Protein AF-A0A3C1KNE6-F1 (afdb_monomer_lite)

Structure (mmCIF, N/CA/C/O backbone):
data_AF-A0A3C1KNE6-F1
#
_entry.id   AF-A0A3C1KNE6-F1
#
loop_
_atom_site.group_PDB
_atom_site.id
_atom_site.type_symbol
_atom_site.label_atom_id
_atom_site.label_alt_id
_atom_site.label_comp_id
_atom_site.label_asym_id
_atom_site.label_entity_id
_atom_site.label_seq_id
_atom_site.pdbx_PDB_ins_code
_atom_site.Cartn_x
_atom_site.Cartn_y
_atom_site.Cartn_z
_atom_site.occupancy
_atom_site.B_iso_or_equiv
_atom_site.auth_seq_id
_atom_site.auth_comp_id
_atom_site.auth_asym_id
_atom_site.auth_atom_id
_atom_site.pdbx_PDB_model_num
ATOM 1 N N . PHE A 1 1 ? -0.617 -6.720 -4.533 1.00 91.00 1 PHE A N 1
ATOM 2 C CA . PHE A 1 1 ? -0.085 -5.453 -5.061 1.00 91.00 1 PHE A CA 1
ATOM 3 C C . PHE A 1 1 ? 1.330 -5.255 -4.535 1.00 91.00 1 PHE A C 1
ATOM 5 O O . PHE A 1 1 ? 1.486 -5.232 -3.316 1.00 91.00 1 PHE A O 1
ATOM 12 N N . PRO A 1 2 ? 2.344 -5.173 -5.408 1.00 94.25 2 PRO A N 1
ATOM 13 C CA . PRO A 1 2 ? 3.683 -4.692 -5.062 1.00 94.25 2 PRO A CA 1
ATOM 14 C C . PRO A 1 2 ? 3.650 -3.250 -4.533 1.00 94.25 2 PRO A C 1
ATOM 16 O O . PRO A 1 2 ? 2.779 -2.470 -4.927 1.00 94.25 2 PRO A O 1
ATOM 19 N N . CYS A 1 3 ? 4.590 -2.877 -3.660 1.00 96.00 3 CYS A N 1
ATOM 20 C CA . CYS A 1 3 ? 4.694 -1.517 -3.116 1.00 96.00 3 CYS A CA 1
ATOM 21 C C . CYS A 1 3 ? 6.120 -1.217 -2.638 1.00 96.00 3 CYS A C 1
ATOM 23 O O . CYS A 1 3 ? 6.708 -1.996 -1.894 1.00 96.00 3 CYS A O 1
ATOM 25 N N . ASN A 1 4 ? 6.660 -0.048 -2.996 1.00 96.44 4 ASN A N 1
ATOM 26 C CA . ASN A 1 4 ? 8.039 0.323 -2.657 1.00 96.44 4 ASN A CA 1
ATOM 27 C C . ASN A 1 4 ? 8.161 1.290 -1.460 1.00 96.44 4 ASN A C 1
ATOM 29 O O . ASN A 1 4 ? 9.243 1.800 -1.170 1.00 96.44 4 ASN A O 1
ATOM 33 N N . GLN A 1 5 ? 7.057 1.583 -0.766 1.00 97.56 5 GLN A N 1
ATOM 34 C CA . GLN A 1 5 ? 7.023 2.583 0.312 1.00 97.56 5 GLN A CA 1
ATOM 35 C C . GLN A 1 5 ? 7.665 2.094 1.625 1.00 97.56 5 GLN A C 1
ATOM 37 O O . GLN A 1 5 ? 7.972 2.903 2.501 1.00 97.56 5 GLN A O 1
ATOM 42 N N . PHE A 1 6 ? 7.901 0.787 1.768 1.00 97.12 6 PHE A N 1
ATOM 43 C CA . PHE A 1 6 ? 8.421 0.172 2.991 1.00 97.12 6 PHE A CA 1
ATOM 44 C C . PHE A 1 6 ? 9.857 -0.297 2.774 1.00 97.12 6 PHE A C 1
ATOM 46 O O . PHE A 1 6 ? 10.102 -1.291 2.093 1.00 97.12 6 PHE A O 1
ATOM 53 N N . GLY A 1 7 ? 10.819 0.468 3.295 1.00 95.06 7 GLY A N 1
ATOM 54 C CA . GLY A 1 7 ? 12.247 0.138 3.209 1.00 95.06 7 GLY A CA 1
ATOM 55 C C . GLY A 1 7 ? 12.812 0.059 1.785 1.00 95.06 7 GLY A C 1
ATOM 56 O O . GLY A 1 7 ? 13.901 -0.473 1.611 1.00 95.06 7 GLY A O 1
ATOM 57 N N . LYS A 1 8 ? 12.082 0.556 0.776 1.00 94.06 8 LYS A N 1
ATOM 58 C CA . LYS A 1 8 ? 12.401 0.394 -0.649 1.00 94.06 8 LYS A CA 1
ATOM 59 C C . LYS A 1 8 ? 12.667 -1.068 -1.054 1.00 94.06 8 LYS A C 1
ATOM 61 O O . LYS A 1 8 ? 13.555 -1.337 -1.859 1.00 94.06 8 LYS A O 1
ATOM 66 N N . GLN A 1 9 ? 11.928 -2.009 -0.457 1.00 90.50 9 GLN A N 1
ATOM 67 C CA . GLN A 1 9 ? 12.124 -3.449 -0.669 1.00 90.50 9 GLN A CA 1
ATOM 68 C C . GLN A 1 9 ? 11.614 -3.949 -2.031 1.00 90.50 9 GLN A C 1
ATOM 70 O O . GLN A 1 9 ? 11.853 -5.104 -2.362 1.00 90.50 9 GLN A O 1
ATOM 75 N N . ASP A 1 10 ? 10.946 -3.093 -2.813 1.00 89.75 10 ASP A N 1
ATOM 76 C CA . ASP A 1 10 ? 10.345 -3.448 -4.100 1.00 89.75 10 ASP A CA 1
ATOM 77 C C . ASP A 1 10 ? 10.676 -2.418 -5.216 1.00 89.75 10 ASP A C 1
ATOM 79 O O . ASP A 1 10 ? 9.802 -1.712 -5.757 1.00 89.75 10 ASP A O 1
ATOM 83 N N . PRO A 1 11 ? 11.978 -2.211 -5.512 1.00 92.25 11 PRO A N 1
ATOM 84 C CA . PRO A 1 11 ? 12.428 -1.130 -6.383 1.00 92.25 11 PRO A CA 1
ATOM 85 C C . PRO A 1 11 ? 12.195 -1.404 -7.873 1.00 92.25 11 PRO A C 1
ATOM 87 O O . PRO A 1 11 ? 12.131 -0.442 -8.638 1.00 92.25 11 PRO A O 1
ATOM 90 N N . GLY A 1 12 ? 12.040 -2.671 -8.269 1.00 91.31 12 GLY A N 1
ATOM 91 C CA . GLY A 1 12 ? 11.938 -3.105 -9.664 1.00 91.31 12 GLY A CA 1
ATOM 92 C C . GLY A 1 12 ? 10.698 -2.592 -10.400 1.00 91.31 12 GLY A C 1
ATOM 93 O O . GLY A 1 12 ? 9.752 -2.064 -9.808 1.00 91.31 12 GLY A O 1
ATOM 94 N N . SER A 1 13 ? 10.704 -2.725 -11.718 1.00 92.31 13 SER A N 1
ATOM 95 C CA . SER A 1 13 ? 9.533 -2.526 -12.575 1.00 92.31 13 SER A CA 1
ATOM 96 C C . SER A 1 13 ? 8.478 -3.616 -12.347 1.00 92.31 13 SER A C 1
ATOM 98 O O . SER A 1 13 ? 8.764 -4.664 -11.774 1.00 92.31 13 SER A O 1
ATOM 100 N N . ASN A 1 14 ? 7.241 -3.379 -12.795 1.00 90.19 14 ASN A N 1
ATOM 101 C CA . ASN A 1 14 ? 6.158 -4.362 -12.651 1.00 90.19 14 ASN A CA 1
ATOM 102 C C . ASN A 1 14 ? 6.527 -5.728 -13.258 1.00 90.19 14 ASN A C 1
ATOM 104 O O . ASN A 1 14 ? 6.226 -6.755 -12.651 1.00 90.19 14 ASN A O 1
ATOM 108 N N . ASP A 1 15 ? 7.206 -5.724 -14.408 1.00 88.25 15 ASP A N 1
ATOM 109 C CA . ASP A 1 15 ? 7.599 -6.940 -15.124 1.00 88.25 15 ASP A CA 1
ATOM 110 C C . ASP A 1 15 ? 8.682 -7.713 -14.357 1.00 88.25 15 ASP A C 1
ATOM 112 O O . ASP A 1 15 ? 8.528 -8.911 -14.123 1.00 88.25 15 ASP A O 1
ATOM 116 N N . GLU A 1 16 ? 9.716 -7.019 -13.864 1.00 88.19 16 GLU A N 1
ATOM 117 C CA . GLU A 1 16 ? 10.784 -7.625 -13.051 1.00 88.19 16 GLU A CA 1
ATOM 118 C C . GLU A 1 16 ? 10.239 -8.241 -11.755 1.00 88.19 16 GLU A C 1
ATOM 120 O O . GLU A 1 16 ? 10.657 -9.326 -11.349 1.00 88.19 16 GLU A O 1
ATOM 125 N N . ILE A 1 17 ? 9.285 -7.568 -11.102 1.00 86.94 17 ILE A N 1
ATOM 126 C CA . ILE A 1 17 ? 8.666 -8.056 -9.862 1.00 86.94 17 ILE A CA 1
ATOM 127 C C . ILE A 1 17 ? 7.833 -9.308 -10.134 1.00 86.94 17 ILE A C 1
ATOM 129 O O . ILE A 1 17 ? 7.901 -10.281 -9.379 1.00 86.94 17 ILE A O 1
ATOM 133 N N . MET A 1 18 ? 7.043 -9.291 -11.209 1.00 84.88 18 MET A N 1
ATOM 134 C CA . MET A 1 18 ? 6.213 -10.426 -11.595 1.00 84.88 18 MET A CA 1
ATOM 135 C C . MET A 1 18 ? 7.072 -11.653 -11.906 1.00 84.88 18 MET A C 1
ATOM 137 O O . MET A 1 18 ? 6.810 -12.729 -11.365 1.00 84.88 18 MET A O 1
ATOM 141 N N . GLU A 1 19 ? 8.110 -11.484 -12.726 1.00 85.56 19 GLU A N 1
ATOM 142 C CA . GLU A 1 19 ? 9.045 -12.553 -13.072 1.00 85.56 19 GLU A CA 1
ATOM 143 C C . GLU A 1 19 ? 9.742 -13.100 -11.821 1.00 85.56 19 GLU A C 1
ATOM 145 O O . GLU A 1 19 ? 9.734 -14.310 -11.582 1.00 85.56 19 GLU A O 1
ATOM 150 N N . PHE A 1 20 ? 10.255 -12.217 -10.956 1.00 85.19 20 PHE A N 1
ATOM 151 C CA . PHE A 1 20 ? 10.899 -12.615 -9.707 1.00 85.19 20 PHE A CA 1
ATOM 152 C C . PHE A 1 20 ? 9.968 -13.453 -8.821 1.00 85.19 20 PHE A C 1
ATOM 154 O O . PHE A 1 20 ? 10.376 -14.511 -8.334 1.00 85.19 20 PHE A O 1
ATOM 161 N N . CYS A 1 21 ? 8.717 -13.025 -8.622 1.00 84.06 21 CYS A N 1
ATOM 162 C CA . CYS A 1 21 ? 7.769 -13.751 -7.780 1.00 84.06 21 CYS A CA 1
ATOM 163 C C . CYS A 1 21 ? 7.352 -15.105 -8.370 1.00 84.06 21 CYS A C 1
ATOM 165 O O . CYS A 1 21 ? 7.217 -16.076 -7.622 1.00 84.06 21 CYS A O 1
ATOM 167 N N . GLN A 1 22 ? 7.160 -15.191 -9.688 1.00 81.62 22 GLN A N 1
ATOM 168 C CA . GLN A 1 22 ? 6.803 -16.445 -10.354 1.00 81.62 22 GLN A CA 1
ATOM 169 C C . GLN A 1 22 ? 7.949 -17.457 -10.300 1.00 81.62 22 GLN A C 1
ATOM 171 O O . GLN A 1 22 ? 7.734 -18.597 -9.892 1.00 81.62 22 GLN A O 1
ATOM 176 N N . VAL A 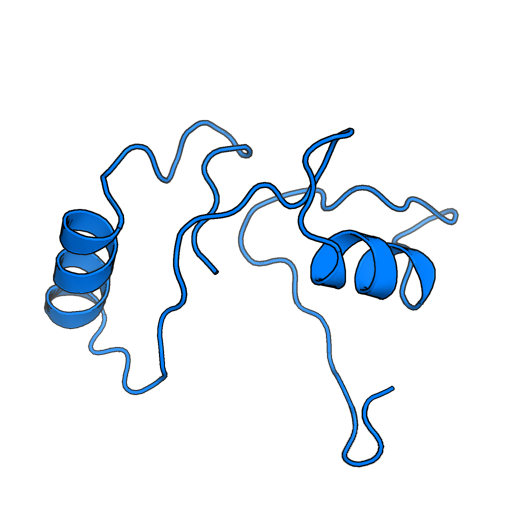1 23 ? 9.167 -17.031 -10.645 1.00 82.19 23 VAL A N 1
ATOM 177 C CA . VAL A 1 23 ? 10.344 -17.910 -10.702 1.00 82.19 23 VAL A CA 1
ATOM 178 C C . VAL A 1 23 ? 10.757 -18.392 -9.311 1.00 82.19 23 VAL A C 1
ATOM 180 O O . VAL A 1 23 ? 11.055 -19.572 -9.139 1.00 82.19 23 VAL A O 1
ATOM 183 N N . ASN A 1 24 ? 10.766 -17.507 -8.308 1.00 80.12 24 ASN A N 1
ATOM 184 C CA . ASN A 1 24 ? 11.349 -17.822 -6.997 1.00 80.12 24 ASN A CA 1
ATOM 185 C C . ASN A 1 24 ? 10.339 -18.347 -5.971 1.00 80.12 24 ASN A C 1
ATOM 187 O O . ASN A 1 24 ? 10.733 -19.059 -5.049 1.00 80.12 24 ASN A O 1
ATOM 191 N N . TYR A 1 25 ? 9.053 -18.002 -6.102 1.00 80.56 25 TYR A N 1
ATOM 192 C CA . TYR A 1 25 ? 8.031 -18.364 -5.111 1.00 80.56 25 TYR A CA 1
ATOM 193 C C . TYR A 1 25 ? 6.860 -19.162 -5.686 1.00 80.56 25 TYR A C 1
ATOM 195 O O . TYR A 1 25 ? 6.005 -19.595 -4.916 1.00 80.56 25 TYR A O 1
ATOM 203 N N . GLY A 1 26 ? 6.804 -19.372 -7.008 1.00 79.75 26 GLY A N 1
ATOM 204 C CA . GLY A 1 26 ? 5.772 -20.195 -7.641 1.00 79.75 26 GLY A CA 1
ATOM 205 C C . GLY A 1 26 ? 4.350 -19.698 -7.374 1.00 79.75 26 GLY A C 1
ATOM 206 O O . GLY A 1 26 ? 3.426 -20.502 -7.263 1.00 79.75 26 GLY A O 1
ATOM 207 N N . VAL A 1 27 ? 4.172 -18.383 -7.204 1.00 82.06 27 VAL A N 1
ATOM 208 C CA . VAL A 1 27 ? 2.862 -17.804 -6.890 1.00 82.06 27 VAL A CA 1
ATOM 209 C C . VAL A 1 27 ? 1.870 -18.110 -8.012 1.00 82.06 27 VAL A C 1
ATOM 211 O O . VAL A 1 27 ? 2.104 -17.787 -9.173 1.00 82.06 27 VAL A O 1
ATOM 214 N N . SER A 1 28 ? 0.748 -18.743 -7.667 1.00 82.69 28 SER A N 1
ATOM 215 C CA . SER A 1 28 ? -0.305 -19.115 -8.623 1.00 82.69 28 SER A CA 1
ATOM 216 C C . SER A 1 28 ? -1.445 -18.095 -8.691 1.00 82.69 28 SER A C 1
ATOM 218 O O . SER A 1 28 ? -2.451 -18.332 -9.357 1.00 82.69 28 SER A O 1
ATOM 220 N N . PHE A 1 29 ? -1.333 -16.990 -7.954 1.00 83.31 29 PHE A N 1
ATOM 221 C CA . PHE A 1 29 ? -2.350 -15.946 -7.875 1.00 83.31 29 PHE A CA 1
ATOM 222 C C . PHE A 1 29 ? -1.993 -14.738 -8.753 1.00 83.31 29 PHE A C 1
ATOM 224 O O . PHE A 1 29 ? -0.808 -14.471 -8.974 1.00 83.31 29 PHE A O 1
ATOM 231 N N . PRO A 1 30 ? -2.997 -13.974 -9.229 1.00 83.81 30 PRO A N 1
ATOM 232 C CA . PRO A 1 30 ? -2.756 -12.761 -9.998 1.00 83.81 30 PRO A CA 1
ATOM 233 C C . PRO A 1 30 ? -1.934 -11.744 -9.205 1.00 83.81 30 PRO A C 1
ATOM 235 O O . PRO A 1 30 ? -2.266 -11.392 -8.070 1.00 83.81 30 PRO A O 1
ATOM 238 N N . MET A 1 31 ? -0.879 -11.237 -9.834 1.00 87.81 31 MET A N 1
ATOM 239 C CA . MET A 1 31 ? -0.131 -10.085 -9.351 1.00 87.81 31 MET A CA 1
ATOM 240 C C . MET A 1 31 ? -0.615 -8.841 -10.092 1.00 87.81 31 MET A C 1
ATOM 242 O O . MET A 1 31 ? -0.702 -8.823 -11.315 1.00 87.81 31 MET A O 1
ATOM 246 N N . PHE A 1 32 ? -0.948 -7.801 -9.336 1.00 92.06 32 PHE A N 1
ATOM 247 C CA . PHE A 1 32 ? -1.331 -6.498 -9.876 1.00 92.06 32 PHE A CA 1
ATOM 248 C C . PHE A 1 32 ? -0.108 -5.591 -10.038 1.00 92.06 32 PHE A C 1
ATOM 250 O O . PHE A 1 32 ? 0.948 -5.865 -9.468 1.00 92.06 32 PHE A O 1
ATOM 257 N N . ALA A 1 33 ? -0.274 -4.479 -10.756 1.00 93.12 33 ALA A N 1
ATOM 258 C CA . ALA A 1 33 ? 0.747 -3.442 -10.863 1.00 93.12 33 ALA A CA 1
ATOM 259 C C . ALA A 1 33 ? 1.122 -2.852 -9.491 1.00 93.12 33 ALA A C 1
ATOM 261 O O . ALA A 1 33 ? 0.329 -2.861 -8.542 1.00 93.12 33 ALA A O 1
ATOM 262 N N . LYS A 1 34 ? 2.347 -2.329 -9.398 1.00 95.06 34 LYS A N 1
ATOM 263 C CA . LYS A 1 34 ? 2.845 -1.618 -8.224 1.00 95.06 34 LYS A CA 1
ATOM 264 C C . LYS A 1 34 ? 2.030 -0.353 -7.971 1.00 95.06 34 LYS A C 1
ATOM 266 O O . LYS A 1 34 ? 1.790 0.422 -8.894 1.00 95.06 34 LYS A O 1
ATOM 271 N N . VAL A 1 35 ? 1.661 -0.132 -6.713 1.00 97.12 35 VAL A N 1
ATOM 272 C CA . VAL A 1 35 ? 0.908 1.051 -6.278 1.00 97.12 35 VAL A CA 1
ATOM 273 C C . VAL A 1 35 ? 1.448 1.597 -4.960 1.00 97.12 35 VAL A C 1
ATOM 275 O 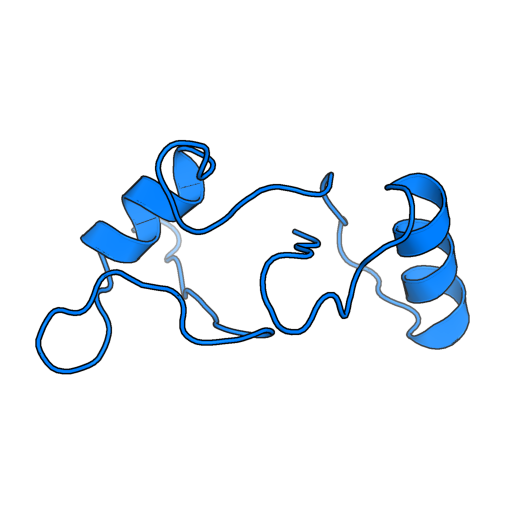O . VAL A 1 35 ? 2.114 0.896 -4.191 1.00 97.12 35 VAL A O 1
ATOM 278 N N . ASP A 1 36 ? 1.127 2.856 -4.684 1.00 98.00 36 ASP A N 1
ATOM 279 C CA . ASP A 1 36 ? 1.261 3.421 -3.348 1.00 98.00 36 ASP A CA 1
ATOM 280 C C . ASP A 1 36 ? 0.067 2.996 -2.490 1.00 98.00 36 ASP A C 1
ATOM 282 O O . ASP A 1 36 ? -1.078 2.993 -2.940 1.00 98.00 36 ASP A O 1
ATOM 286 N N . VA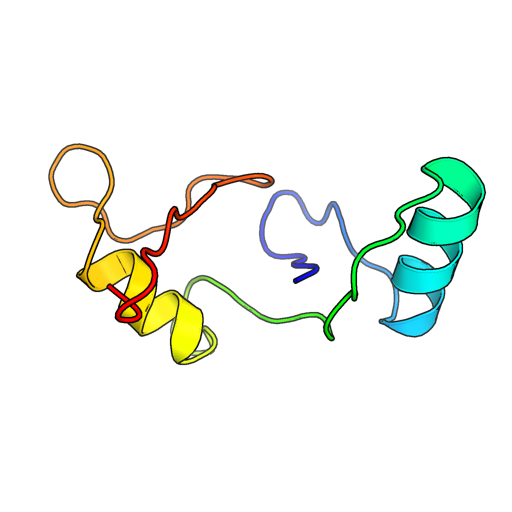L A 1 37 ? 0.324 2.660 -1.227 1.00 98.12 37 VAL A N 1
ATOM 287 C CA . VAL A 1 37 ? -0.723 2.244 -0.277 1.00 98.12 37 VAL A CA 1
ATOM 288 C C . VAL A 1 37 ? -0.910 3.255 0.856 1.00 98.12 37 VAL A C 1
ATOM 290 O O . VAL A 1 37 ? -1.915 3.242 1.566 1.00 98.12 37 VAL A O 1
ATOM 293 N N . ASN A 1 38 ? 0.047 4.167 1.028 1.00 97.94 38 ASN A N 1
ATOM 294 C CA . ASN A 1 38 ? 0.041 5.276 1.976 1.00 97.94 38 ASN A CA 1
ATOM 295 C C . ASN A 1 38 ? 0.285 6.617 1.267 1.00 97.94 38 ASN A C 1
ATOM 297 O O . ASN A 1 38 ? 0.788 6.658 0.148 1.00 97.94 38 ASN A O 1
ATOM 301 N N . GLY A 1 39 ? -0.033 7.719 1.953 1.00 97.06 39 GLY A N 1
ATOM 302 C CA . GLY A 1 39 ? 0.138 9.074 1.422 1.00 97.06 39 GLY A CA 1
ATOM 303 C C . GLY A 1 39 ? -1.016 9.539 0.530 1.00 97.06 39 GLY A C 1
ATOM 304 O O . GLY A 1 39 ? -2.027 8.853 0.391 1.00 97.06 39 GLY A O 1
ATOM 305 N N . ALA A 1 40 ? -0.863 10.731 -0.049 1.00 96.50 40 ALA A N 1
ATOM 306 C CA . ALA A 1 40 ? -1.885 11.372 -0.884 1.00 96.50 40 ALA A CA 1
ATOM 307 C C . ALA A 1 40 ? -2.095 10.673 -2.240 1.00 96.50 40 ALA A C 1
ATOM 309 O O . ALA A 1 40 ? -3.160 10.793 -2.834 1.00 96.50 40 ALA A O 1
ATOM 310 N N . THR A 1 41 ? -1.087 9.937 -2.712 1.00 96.62 41 THR A N 1
ATOM 311 C CA . THR A 1 41 ? -1.099 9.154 -3.957 1.00 96.62 41 THR A CA 1
ATOM 312 C C . THR A 1 41 ? -1.537 7.708 -3.744 1.00 96.62 41 THR A C 1
ATOM 314 O O . THR A 1 41 ? -1.481 6.919 -4.683 1.00 96.62 41 THR A O 1
ATOM 317 N N . ALA A 1 42 ? -1.950 7.342 -2.522 1.00 98.06 42 ALA A N 1
ATOM 318 C CA . ALA A 1 42 ? -2.398 5.989 -2.227 1.00 98.06 42 ALA A CA 1
ATOM 319 C C . ALA A 1 42 ? -3.554 5.589 -3.146 1.00 98.06 42 ALA A C 1
ATOM 321 O O . ALA A 1 42 ? -4.491 6.368 -3.331 1.00 98.06 42 ALA A O 1
ATOM 322 N N . ASP A 1 43 ? -3.510 4.366 -3.663 1.00 98.31 43 ASP A N 1
ATOM 323 C CA . ASP A 1 43 ? -4.578 3.827 -4.496 1.00 98.31 43 ASP A CA 1
ATOM 324 C C . ASP A 1 43 ? -5.933 3.864 -3.749 1.00 98.31 43 ASP A C 1
ATOM 326 O O . ASP A 1 43 ? -5.968 3.569 -2.542 1.00 98.31 43 ASP A O 1
ATOM 330 N N . PRO A 1 44 ? -7.049 4.226 -4.418 1.00 97.94 44 PRO A N 1
ATOM 331 C CA . PRO A 1 44 ? -8.365 4.335 -3.788 1.00 97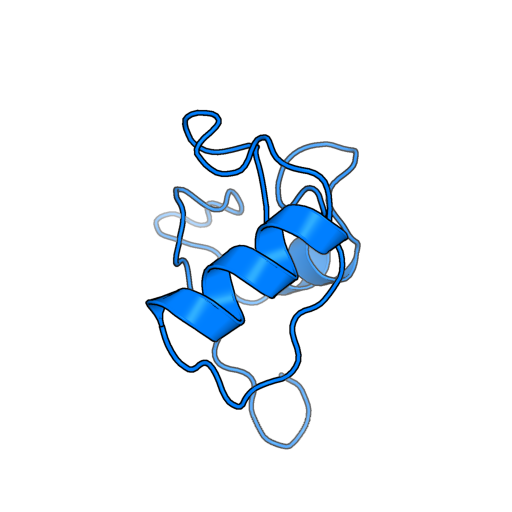.94 44 PRO A CA 1
ATOM 332 C C . PRO A 1 44 ? -8.792 3.091 -3.001 1.00 97.94 44 PRO A C 1
ATOM 334 O O . PRO A 1 44 ? -9.414 3.229 -1.945 1.00 97.94 44 PRO A O 1
ATOM 337 N N . LEU A 1 45 ? -8.410 1.888 -3.449 1.00 96.88 45 LEU A N 1
ATOM 338 C CA . LEU A 1 45 ? -8.685 0.648 -2.723 1.00 96.88 45 LEU A CA 1
ATOM 339 C C . LEU A 1 45 ? -8.036 0.668 -1.335 1.00 96.88 45 LEU A C 1
ATOM 341 O O . LEU A 1 45 ? -8.690 0.401 -0.330 1.00 96.88 45 LEU A O 1
ATOM 345 N N . PHE A 1 46 ? -6.758 1.037 -1.244 1.00 97.88 46 PHE A N 1
ATOM 346 C CA . PHE A 1 46 ? -6.054 1.086 0.037 1.00 97.88 46 PHE A CA 1
ATOM 347 C C . PHE A 1 46 ? -6.502 2.260 0.911 1.00 97.88 46 PHE A C 1
ATOM 349 O O . PHE A 1 46 ? -6.446 2.157 2.137 1.00 97.88 46 PHE A O 1
ATOM 356 N N . GLN A 1 47 ? -6.983 3.360 0.325 1.00 97.75 47 GLN A N 1
ATOM 357 C CA . GLN A 1 47 ? -7.657 4.409 1.097 1.00 97.75 47 GLN A CA 1
ATOM 358 C C . GLN A 1 47 ? -8.932 3.871 1.761 1.00 97.75 47 GLN A C 1
ATOM 360 O O . GLN A 1 47 ? -9.142 4.097 2.954 1.00 97.75 47 GLN A O 1
ATOM 365 N N . HIS A 1 48 ? -9.745 3.120 1.012 1.00 97.50 48 HIS A N 1
ATOM 366 C CA . HIS A 1 48 ? -10.969 2.501 1.510 1.00 97.50 48 HIS A CA 1
ATOM 367 C C . HIS A 1 48 ? -10.683 1.459 2.601 1.00 97.50 48 HIS A C 1
ATOM 369 O O . HIS A 1 48 ? -11.185 1.582 3.717 1.00 97.50 48 HIS A O 1
ATOM 375 N N . LEU A 1 49 ? -9.800 0.496 2.331 1.00 97.69 49 LEU A N 1
ATOM 376 C CA . LEU A 1 49 ? -9.482 -0.599 3.253 1.00 97.69 49 LEU A CA 1
ATOM 377 C C . LEU A 1 49 ? -8.945 -0.104 4.603 1.00 97.69 49 LEU A C 1
ATOM 379 O O . LEU A 1 49 ? -9.371 -0.567 5.657 1.00 97.69 49 LEU A O 1
ATOM 383 N N . LYS A 1 50 ? -8.048 0.889 4.595 1.00 96.94 50 LYS A N 1
ATOM 384 C CA . LYS A 1 50 ? -7.495 1.468 5.833 1.00 96.94 50 LYS A CA 1
ATOM 385 C C . LYS A 1 50 ? -8.534 2.243 6.642 1.00 96.94 50 LYS A C 1
ATOM 387 O O . LYS A 1 50 ? -8.343 2.429 7.843 1.00 96.94 50 LYS A O 1
ATOM 392 N N . LYS A 1 51 ? -9.597 2.725 5.990 1.00 96.38 51 LYS A N 1
ATOM 393 C CA . LYS A 1 51 ? -10.728 3.380 6.648 1.00 96.38 51 LYS A CA 1
ATOM 394 C C . LYS A 1 51 ? -11.685 2.357 7.262 1.00 96.38 51 LYS A C 1
ATOM 396 O O . LYS A 1 51 ? -12.122 2.593 8.383 1.00 96.38 51 LYS A O 1
ATOM 401 N N . GLN A 1 52 ? -11.973 1.260 6.557 1.00 96.81 52 GLN A N 1
ATOM 402 C CA . GLN A 1 52 ? -12.864 0.193 7.033 1.00 96.81 52 GLN A CA 1
ATOM 403 C C . GLN A 1 52 ? -12.244 -0.629 8.166 1.00 96.81 52 GLN A C 1
ATOM 405 O O . GLN A 1 52 ? -12.882 -0.873 9.185 1.00 96.81 52 GLN A O 1
ATOM 410 N N . ALA A 1 53 ? -10.969 -0.994 8.027 1.00 96.06 53 ALA A N 1
ATOM 411 C CA . ALA A 1 53 ? -10.234 -1.799 8.995 1.00 96.06 53 ALA A CA 1
ATOM 412 C C . ALA A 1 53 ? -8.990 -1.039 9.494 1.00 96.06 53 ALA A C 1
ATOM 414 O O . ALA A 1 53 ? -7.862 -1.342 9.084 1.00 96.06 53 ALA A O 1
ATOM 415 N N . PRO A 1 54 ? -9.158 -0.013 10.354 1.00 96.38 54 PRO A N 1
ATOM 416 C CA . PRO A 1 54 ? -8.027 0.718 10.899 1.00 96.38 54 PRO A CA 1
ATOM 417 C C . PRO A 1 54 ? -7.203 -0.175 11.834 1.00 96.38 54 PRO A C 1
ATOM 419 O O . PRO A 1 54 ? -7.718 -1.050 12.529 1.00 96.38 54 PRO A O 1
ATOM 422 N N . GLY A 1 55 ? -5.898 0.079 11.891 1.00 93.56 55 GLY A N 1
ATOM 423 C CA . GLY A 1 55 ? -5.005 -0.578 12.836 1.00 93.56 55 GLY A CA 1
ATOM 424 C C . GLY A 1 55 ? -5.210 -0.098 14.276 1.00 93.56 55 GLY A C 1
ATOM 425 O O . GLY A 1 55 ? -6.117 0.673 14.595 1.00 93.56 55 GLY A O 1
ATOM 426 N N . ALA A 1 56 ? -4.296 -0.508 15.160 1.00 92.12 56 ALA A N 1
ATOM 427 C CA . ALA A 1 56 ? -4.322 -0.127 16.570 1.00 92.12 56 ALA A CA 1
ATOM 428 C C . ALA A 1 56 ? -4.490 1.392 16.756 1.00 92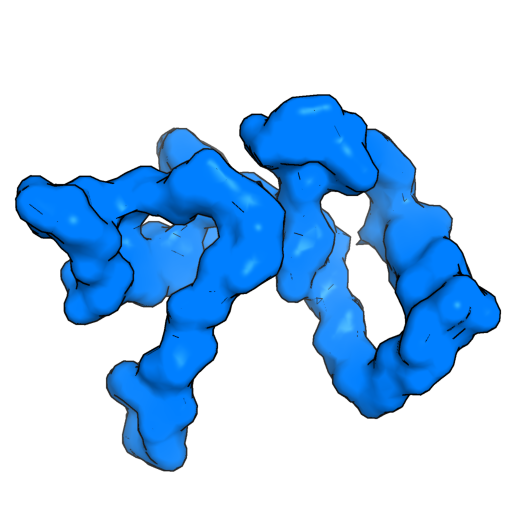.12 56 ALA A C 1
ATOM 430 O O . ALA A 1 56 ? -3.891 2.190 16.021 1.00 92.12 56 ALA A O 1
ATOM 431 N N . LEU A 1 57 ? -5.314 1.763 17.743 1.00 92.94 57 LEU A N 1
ATOM 432 C CA . LEU A 1 57 ? -5.662 3.148 18.085 1.00 92.94 57 LEU A CA 1
ATOM 433 C C . LEU A 1 57 ? -6.253 3.951 16.908 1.00 92.94 57 LEU A C 1
ATOM 435 O O . LEU A 1 57 ? -6.060 5.160 16.823 1.00 92.94 57 LEU A O 1
ATOM 439 N N . GLY A 1 58 ? -6.945 3.284 15.978 1.00 93.38 58 GLY A N 1
ATOM 440 C CA . GLY A 1 58 ? -7.582 3.938 14.832 1.00 93.38 58 GLY A CA 1
ATOM 441 C C . GLY A 1 58 ? -6.603 4.354 13.731 1.00 93.38 58 GLY A C 1
ATOM 442 O O . GLY A 1 58 ? -6.945 5.167 12.873 1.00 93.38 58 GLY A O 1
ATOM 443 N N . SER A 1 59 ? -5.369 3.839 13.740 1.00 95.62 59 SER A N 1
ATOM 444 C CA . SER A 1 59 ? -4.368 4.265 12.764 1.00 95.62 59 SER A CA 1
ATOM 445 C C . SER A 1 59 ? -4.649 3.707 11.366 1.00 95.62 59 SER A C 1
ATOM 447 O O . SER A 1 59 ? -4.696 2.502 11.150 1.00 95.62 59 SER A O 1
ATOM 449 N N . GLN A 1 60 ? -4.764 4.600 10.385 1.00 95.94 60 GLN A N 1
ATOM 450 C CA . GLN A 1 60 ? -5.067 4.251 8.990 1.00 95.94 60 GLN A CA 1
ATOM 451 C C . GLN A 1 60 ? -3.810 4.108 8.117 1.00 95.94 60 GLN A C 1
ATOM 453 O O . GLN A 1 60 ? -3.881 4.113 6.894 1.00 95.94 60 GLN A O 1
ATOM 458 N N . GLY A 1 61 ? -2.625 4.047 8.722 1.00 96.56 61 GLY A N 1
ATOM 459 C CA . GLY A 1 61 ? -1.378 3.828 7.994 1.00 96.56 61 GLY A CA 1
ATOM 460 C C . GLY A 1 61 ? -1.041 2.346 7.955 1.00 96.56 61 GLY A C 1
ATOM 461 O O . GLY A 1 61 ? -0.892 1.743 9.020 1.00 96.56 61 GLY A O 1
ATOM 462 N N . ILE A 1 62 ? -0.843 1.785 6.759 1.00 97.69 62 ILE A N 1
ATOM 463 C CA . ILE A 1 62 ? -0.231 0.457 6.628 1.00 97.69 62 ILE A CA 1
ATOM 464 C C . ILE A 1 62 ? 1.192 0.563 7.163 1.00 97.69 62 ILE A C 1
ATOM 466 O O . ILE A 1 62 ? 1.939 1.454 6.760 1.00 97.69 62 ILE A O 1
ATOM 470 N N . LYS A 1 63 ? 1.540 -0.299 8.120 1.00 96.44 63 LYS A N 1
ATOM 471 C CA . LYS A 1 63 ? 2.779 -0.156 8.895 1.00 96.44 63 LYS A CA 1
ATOM 472 C C . LYS A 1 63 ? 3.986 -0.743 8.189 1.00 96.44 63 LYS A C 1
ATOM 474 O O . LYS A 1 63 ? 5.081 -0.218 8.349 1.00 96.44 63 LYS A O 1
ATOM 479 N N . TRP A 1 64 ? 3.784 -1.823 7.440 1.00 97.12 64 TRP A N 1
ATOM 480 C CA . TRP A 1 64 ? 4.858 -2.536 6.768 1.00 97.12 64 TRP A CA 1
ATOM 481 C C . TRP A 1 64 ? 4.330 -3.453 5.661 1.00 97.12 64 TRP A C 1
ATOM 483 O O . TRP A 1 64 ? 3.116 -3.665 5.531 1.00 97.12 64 TRP A O 1
ATOM 493 N N . ASN A 1 65 ? 5.268 -4.036 4.912 1.00 95.44 65 ASN A N 1
ATOM 494 C CA . ASN A 1 65 ? 5.018 -5.104 3.950 1.00 95.44 65 ASN A CA 1
ATOM 495 C C . ASN A 1 65 ? 4.225 -6.261 4.575 1.00 95.44 65 ASN A C 1
ATOM 497 O O . ASN A 1 65 ? 4.340 -6.547 5.767 1.00 95.44 65 ASN A O 1
ATOM 501 N N . PHE A 1 66 ? 3.437 -6.944 3.742 1.00 93.38 66 PHE A N 1
ATOM 502 C CA . PHE A 1 66 ? 2.608 -8.096 4.123 1.00 93.38 66 PHE A CA 1
ATOM 503 C C . PHE A 1 66 ? 1.498 -7.807 5.148 1.00 93.38 66 PHE A C 1
ATOM 505 O O . PHE A 1 66 ? 1.019 -8.735 5.810 1.00 93.38 66 PHE A O 1
ATOM 512 N N . THR A 1 67 ? 1.047 -6.555 5.263 1.00 96.38 67 THR A N 1
ATOM 513 C CA . THR A 1 67 ? -0.237 -6.241 5.912 1.00 96.38 67 THR A CA 1
ATOM 514 C C . THR A 1 67 ? -1.379 -6.861 5.102 1.00 96.38 67 THR A C 1
ATOM 516 O O . THR A 1 67 ? -1.334 -6.858 3.873 1.00 96.38 67 THR A O 1
ATOM 519 N N . LYS A 1 68 ? -2.376 -7.433 5.783 1.00 95.50 68 LYS A N 1
ATOM 520 C CA . LYS A 1 68 ? -3.449 -8.230 5.175 1.00 95.50 68 LYS A CA 1
ATOM 521 C C . LYS A 1 68 ? -4.795 -7.605 5.513 1.00 95.50 68 LYS A C 1
ATOM 523 O O . LYS A 1 68 ? -4.987 -7.166 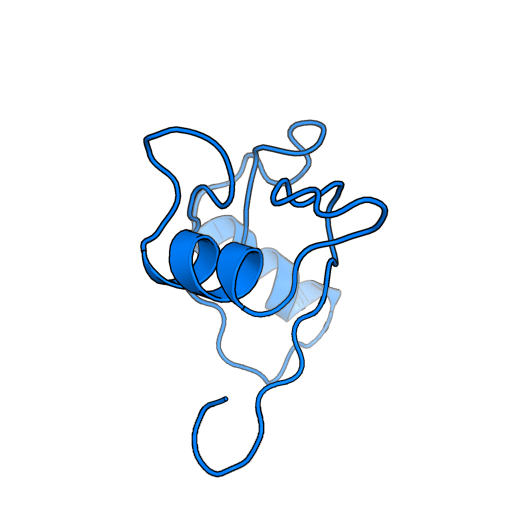6.643 1.00 95.50 68 LYS A O 1
ATOM 528 N N . PHE A 1 69 ? -5.697 -7.621 4.543 1.00 96.50 69 PHE A N 1
ATOM 529 C CA . PHE A 1 69 ? -7.108 -7.309 4.719 1.00 96.50 69 PHE A CA 1
ATOM 530 C C . PHE A 1 69 ? -7.885 -8.579 4.388 1.00 96.50 69 PHE A C 1
ATOM 532 O O . PHE A 1 69 ? -7.541 -9.270 3.427 1.00 96.50 69 PHE A O 1
ATOM 539 N N . LEU A 1 70 ? -8.864 -8.913 5.220 1.00 96.62 70 LEU A N 1
ATOM 540 C CA . LEU A 1 70 ? -9.825 -9.969 4.940 1.00 96.62 70 LEU A CA 1
ATOM 541 C C . LEU A 1 70 ? -11.088 -9.275 4.450 1.00 96.62 70 LEU A C 1
ATOM 543 O O . LEU A 1 70 ? -11.529 -8.341 5.109 1.00 96.62 70 LEU A O 1
ATOM 547 N N . ILE A 1 71 ? -11.590 -9.715 3.303 1.00 96.69 71 ILE A N 1
ATOM 548 C CA . ILE A 1 71 ? -12.810 -9.210 2.685 1.00 96.69 71 ILE A CA 1
ATOM 549 C C . ILE A 1 71 ? -13.757 -10.399 2.571 1.00 96.69 71 ILE A C 1
ATOM 551 O O . ILE A 1 71 ? -13.323 -11.488 2.172 1.00 96.69 71 ILE A O 1
ATOM 555 N N . ASP A 1 72 ? -15.008 -10.214 2.971 1.00 96.88 72 ASP A N 1
ATOM 556 C CA . ASP A 1 72 ? -16.030 -11.247 2.876 1.00 96.88 72 ASP A CA 1
ATOM 557 C C . ASP A 1 72 ? -16.600 -11.393 1.449 1.00 96.88 72 ASP A C 1
ATOM 559 O O . ASP A 1 72 ? -16.119 -10.808 0.477 1.00 96.88 72 ASP A O 1
ATOM 563 N N . THR A 1 73 ? -17.609 -12.251 1.290 1.00 97.31 73 THR A N 1
ATOM 564 C CA . THR A 1 73 ? -18.236 -12.511 -0.014 1.00 97.31 73 THR A CA 1
ATOM 565 C C . THR A 1 73 ? -19.151 -11.387 -0.500 1.00 97.31 73 THR A C 1
ATOM 567 O O . THR A 1 73 ? -19.518 -11.388 -1.674 1.00 97.31 73 THR A O 1
ATOM 570 N N . GLU A 1 74 ? -19.546 -10.468 0.381 1.00 96.81 74 GLU A N 1
ATOM 571 C CA . GLU A 1 74 ? -20.340 -9.279 0.054 1.00 96.81 74 GLU A CA 1
ATOM 572 C C . GLU A 1 74 ? -19.440 -8.096 -0.335 1.00 96.81 74 GLU A C 1
ATOM 574 O O . GLU A 1 74 ? -19.894 -7.179 -1.020 1.00 96.81 74 GLU A O 1
ATOM 579 N N . GLY A 1 75 ? -18.147 -8.178 -0.008 1.00 92.69 75 GLY A N 1
ATOM 580 C CA . GLY A 1 75 ? -17.129 -7.203 -0.381 1.00 92.69 75 GLY A CA 1
ATOM 581 C C . GLY A 1 75 ? -16.707 -6.277 0.759 1.00 92.69 75 GLY A C 1
ATOM 582 O O . GLY A 1 75 ? -16.048 -5.275 0.473 1.00 92.69 75 GLY A O 1
ATOM 583 N N . GLU A 1 76 ? -17.053 -6.609 2.007 1.00 88.31 76 GLU A N 1
ATOM 584 C CA . GLU A 1 76 ? -16.748 -5.820 3.213 1.00 88.31 76 GLU A CA 1
ATOM 585 C C . GLU A 1 76 ? -15.564 -6.376 4.021 1.00 88.31 76 GLU A C 1
ATOM 587 O O . GLU A 1 76 ? -15.375 -7.617 4.070 1.00 88.31 76 GLU A O 1
#

Secondary structure (DSSP, 8-state):
----TTTT---S-HHHHHHHHHHHH---SPPPPP---SSTT--HHHHHHHHHS-BGGGB-S--STT------SS--

Organism: NCBI:txid287487

InterPro domains:
  IPR000889 Glutathione peroxidase [PF00255] (1-50)
  IPR000889 Glutathione peroxidase [PS51355] (1-76)
  IPR000889 Glutathione peroxidase [PTHR11592] (1-76)
  IPR036249 Thioredoxin-like superfamily [SSF52833] (1-75)

pLDDT: mean 92.83, std 5.39, range [79.75, 98.31]

Radius of gyration: 13.55 Å; chains: 1; bounding box: 33×32×33 Å

Foldseek 3Di:
DAECPAPNPRVDAQVVVVVCCCVPPVDPDDDDGYAALDDPRHDPVSVVQLCVDPDPPSHSDDDHPPDDDDADPVGD

Sequence (76 aa):
FPCNQFGKQDPGSNDEIMEFCQVNYGVSFPMFAKVDVNGATADPLFQHLKKQAPGALGSQGIKWNFTKFLIDTEGE